Protein AF-A0A849GJZ0-F1 (afdb_monomer)

pLDDT: me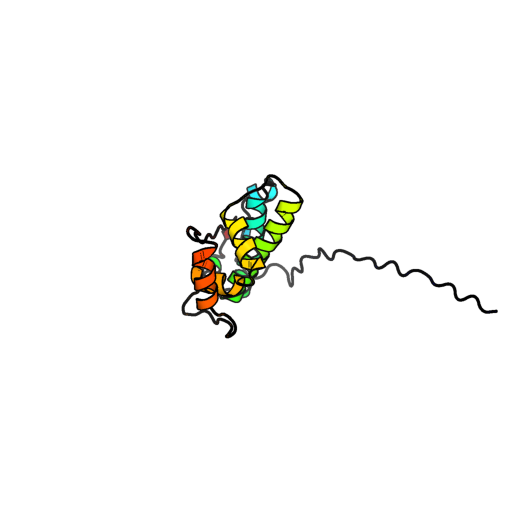an 85.62, std 19.52, range [37.06, 98.81]

Structure (mmCIF, N/CA/C/O backbone):
data_AF-A0A849GJZ0-F1
#
_entry.id   AF-A0A849GJZ0-F1
#
loop_
_atom_site.group_PDB
_atom_site.id
_atom_site.type_symbol
_atom_site.label_atom_id
_atom_site.label_alt_id
_atom_site.label_comp_id
_atom_site.label_asym_id
_atom_site.label_entity_id
_atom_site.label_seq_id
_atom_site.pdbx_PDB_ins_code
_atom_site.Cartn_x
_atom_site.Cartn_y
_atom_site.Cartn_z
_atom_site.occupancy
_atom_site.B_iso_or_equiv
_atom_site.auth_seq_id
_atom_site.auth_comp_id
_atom_site.auth_asym_id
_atom_site.auth_atom_id
_atom_site.pdbx_PDB_model_num
ATOM 1 N N . MET A 1 1 ? 37.640 25.688 42.330 1.00 39.28 1 MET A N 1
ATOM 2 C CA . MET A 1 1 ? 36.260 25.170 42.197 1.00 39.28 1 MET A CA 1
ATOM 3 C C . MET A 1 1 ? 35.775 25.501 40.792 1.00 39.28 1 MET A C 1
ATOM 5 O O . MET A 1 1 ? 35.278 26.595 40.566 1.00 39.28 1 MET A O 1
ATOM 9 N N . HIS A 1 2 ? 36.034 24.614 39.829 1.00 39.72 2 HIS A N 1
ATOM 10 C CA . HIS A 1 2 ? 35.657 24.819 38.428 1.00 39.72 2 HIS A CA 1
ATOM 11 C C . HIS A 1 2 ? 34.194 24.401 38.245 1.00 39.72 2 HIS A C 1
ATOM 13 O O . HIS A 1 2 ? 33.869 23.224 38.380 1.00 39.72 2 HIS A O 1
ATOM 19 N N . LYS A 1 3 ? 33.308 25.371 38.001 1.00 41.69 3 LYS A N 1
ATOM 20 C CA . LYS A 1 3 ? 31.906 25.115 37.656 1.00 41.69 3 LYS A CA 1
ATOM 21 C C . LYS A 1 3 ? 31.839 24.749 36.172 1.00 41.69 3 LYS A C 1
ATOM 23 O O . LYS A 1 3 ? 31.979 25.624 35.324 1.00 41.69 3 LYS A O 1
ATOM 28 N N . LEU A 1 4 ? 31.658 23.463 35.877 1.00 44.12 4 LEU A N 1
ATOM 29 C CA . LEU A 1 4 ? 31.297 22.987 34.544 1.00 44.12 4 LEU A CA 1
ATOM 30 C C . LEU A 1 4 ? 29.814 23.320 34.321 1.00 44.12 4 LEU A C 1
ATOM 32 O O . LEU A 1 4 ? 28.943 22.766 34.988 1.00 44.12 4 LEU A O 1
ATOM 36 N N . VAL A 1 5 ? 29.536 24.272 33.436 1.00 48.78 5 VAL A N 1
ATOM 37 C CA . VAL A 1 5 ? 28.179 24.597 32.986 1.00 48.78 5 VAL A CA 1
ATOM 38 C C . VAL A 1 5 ? 27.836 23.618 31.864 1.00 48.78 5 VAL A C 1
ATOM 40 O O . VAL A 1 5 ? 28.394 23.714 30.774 1.00 48.78 5 VAL A O 1
ATOM 43 N N . LEU A 1 6 ? 26.959 22.649 32.141 1.00 46.25 6 LEU A N 1
ATOM 44 C CA . LEU A 1 6 ? 26.343 21.812 31.110 1.00 46.25 6 LEU A CA 1
ATOM 45 C C . LEU A 1 6 ? 25.336 22.671 30.330 1.00 46.25 6 LEU A C 1
ATOM 47 O O . LEU A 1 6 ? 24.299 23.054 30.871 1.00 46.25 6 LEU A O 1
ATOM 51 N N . LEU A 1 7 ? 25.641 22.970 29.066 1.00 51.75 7 LEU A N 1
ATOM 52 C CA . LEU A 1 7 ? 24.642 23.420 28.097 1.00 51.75 7 LEU A CA 1
ATOM 53 C C . LEU A 1 7 ? 23.771 22.221 27.678 1.00 51.75 7 LEU A C 1
ATOM 55 O O . LEU A 1 7 ? 24.331 21.172 27.351 1.00 51.75 7 LEU A O 1
ATOM 59 N N . PRO A 1 8 ? 22.434 22.349 27.625 1.00 54.03 8 PRO A N 1
ATOM 60 C CA . PRO A 1 8 ? 21.592 21.325 27.029 1.00 54.03 8 PRO A CA 1
ATOM 61 C C . PRO A 1 8 ? 21.703 21.410 25.499 1.00 54.03 8 PRO A C 1
ATOM 63 O O . PRO A 1 8 ? 21.390 22.438 24.899 1.00 54.03 8 PRO A O 1
ATOM 66 N N . LEU A 1 9 ? 22.162 20.323 24.869 1.00 47.03 9 LEU A N 1
ATOM 67 C CA . LEU A 1 9 ? 22.043 20.111 23.426 1.00 47.03 9 LEU A CA 1
ATOM 68 C C . LEU A 1 9 ? 20.550 19.996 23.080 1.00 47.03 9 LEU A C 1
ATOM 70 O O . LEU A 1 9 ? 19.928 18.958 23.298 1.00 47.03 9 LEU A O 1
ATOM 74 N N . LEU A 1 10 ? 19.978 21.070 22.542 1.00 51.12 10 LEU A N 1
ATOM 75 C CA . LEU A 1 10 ? 18.727 21.024 21.792 1.00 51.12 10 LEU A CA 1
ATOM 76 C C . LEU A 1 10 ? 18.999 20.270 20.486 1.00 51.12 10 LEU A C 1
ATOM 78 O O . LEU A 1 10 ? 19.548 20.825 19.536 1.00 51.12 10 LEU A O 1
ATOM 82 N N . LEU A 1 11 ? 18.648 18.983 20.463 1.00 51.19 11 LEU A N 1
ATOM 83 C CA . LEU A 1 11 ? 18.541 18.200 19.238 1.00 51.19 11 LEU A CA 1
ATOM 84 C C . LEU A 1 11 ? 17.370 18.765 18.430 1.00 51.19 11 LEU A C 1
ATOM 86 O O . LEU A 1 11 ? 16.211 18.434 18.666 1.00 51.19 11 LEU A O 1
ATOM 90 N N . LEU A 1 12 ? 17.693 19.648 17.489 1.00 50.28 12 LEU A N 1
ATOM 91 C CA . LEU A 1 12 ? 16.845 19.933 16.343 1.00 50.28 12 LEU A CA 1
ATOM 92 C C . LEU A 1 12 ? 16.695 18.621 15.564 1.00 50.28 12 LEU A C 1
ATOM 94 O O . LEU A 1 12 ? 17.524 18.293 14.717 1.00 50.28 12 LEU A O 1
ATOM 98 N N . ALA A 1 13 ? 15.646 17.858 15.867 1.00 49.03 13 ALA A N 1
ATOM 99 C CA . ALA A 1 13 ? 15.059 16.938 14.908 1.00 49.03 13 ALA A CA 1
ATOM 100 C C . ALA A 1 13 ? 14.446 17.806 13.801 1.00 49.03 13 ALA A C 1
ATOM 102 O O . ALA A 1 13 ? 13.261 18.124 13.813 1.00 49.03 13 ALA A O 1
ATOM 103 N N . ALA A 1 14 ? 15.295 18.293 12.898 1.00 43.19 14 ALA A N 1
ATOM 104 C CA . ALA A 1 14 ? 14.829 18.826 11.638 1.00 43.19 14 ALA A CA 1
ATOM 105 C C . ALA A 1 14 ? 14.213 17.643 10.887 1.00 43.19 14 ALA A C 1
ATOM 107 O O . ALA A 1 14 ? 14.914 16.702 10.512 1.00 43.19 14 ALA A O 1
ATOM 108 N N . CYS A 1 15 ? 12.891 17.671 10.734 1.00 43.03 15 CYS A N 1
ATOM 109 C CA . CYS A 1 15 ? 12.192 16.904 9.722 1.00 43.03 15 CYS A CA 1
ATOM 110 C C . CYS A 1 15 ? 12.854 17.232 8.381 1.00 43.03 15 CYS A C 1
ATOM 112 O O . CYS A 1 15 ? 12.598 18.284 7.799 1.00 43.03 15 CYS A O 1
ATOM 114 N N . ASN A 1 16 ? 13.745 16.362 7.911 1.00 41.03 16 ASN A N 1
ATOM 115 C CA . ASN A 1 16 ? 14.227 16.412 6.541 1.00 41.03 16 ASN A CA 1
ATOM 116 C C . ASN A 1 16 ? 13.074 15.950 5.643 1.00 41.03 16 ASN A C 1
ATOM 118 O O . ASN A 1 16 ? 13.020 14.796 5.235 1.00 41.03 16 ASN A O 1
ATOM 122 N N . SER A 1 17 ? 12.141 16.854 5.348 1.00 43.31 17 SER A N 1
ATOM 123 C CA . SER A 1 17 ? 11.157 16.702 4.272 1.00 43.31 17 SER A CA 1
ATOM 124 C C . SER A 1 17 ? 11.757 17.085 2.914 1.00 43.31 17 SER A C 1
ATOM 126 O O . SER A 1 17 ? 11.042 17.525 2.014 1.00 43.31 17 SER A O 1
ATOM 128 N N . GLU A 1 18 ? 13.078 16.969 2.761 1.00 37.06 18 GLU A N 1
ATOM 129 C CA . GLU A 1 18 ? 13.693 17.027 1.445 1.00 37.06 18 GLU A CA 1
ATOM 130 C C . GLU A 1 18 ? 13.370 15.712 0.743 1.00 37.06 18 GLU A C 1
ATOM 132 O O . GLU A 1 18 ? 13.990 14.673 0.972 1.00 37.06 18 GLU A O 1
ATOM 137 N N . ILE A 1 19 ? 12.344 15.766 -0.105 1.00 38.62 19 ILE A N 1
ATOM 138 C CA . ILE A 1 19 ? 12.163 14.801 -1.181 1.00 38.62 19 ILE A CA 1
ATOM 139 C C . ILE A 1 19 ? 13.466 14.857 -1.980 1.00 38.62 19 ILE A C 1
ATOM 141 O O . ILE A 1 19 ? 13.705 15.814 -2.717 1.00 38.62 19 ILE A O 1
ATOM 145 N N . TYR A 1 20 ? 14.336 13.866 -1.778 1.0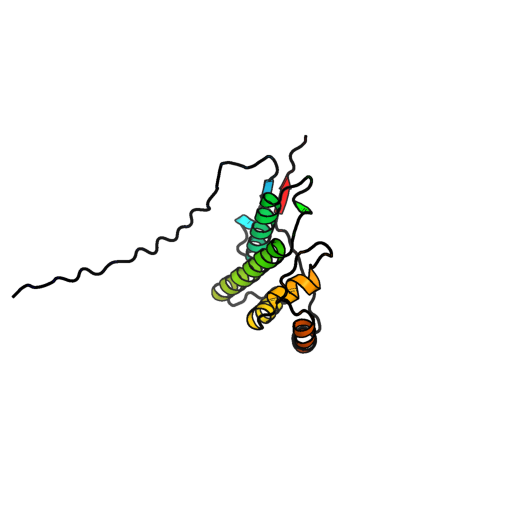0 40.09 20 TYR A N 1
ATOM 146 C CA . TYR A 1 20 ? 15.546 13.669 -2.564 1.00 40.09 20 TYR A CA 1
ATOM 147 C C . TYR A 1 20 ? 15.136 13.413 -4.018 1.00 40.09 20 TYR A C 1
ATOM 149 O O . TYR A 1 20 ? 15.016 12.274 -4.461 1.00 40.09 20 TYR A O 1
ATOM 157 N N . LEU A 1 21 ? 14.930 14.484 -4.781 1.00 41.88 21 LEU A N 1
ATOM 158 C CA . LEU A 1 21 ? 14.967 14.438 -6.234 1.00 41.88 21 LEU A CA 1
ATOM 159 C C . LEU A 1 21 ? 16.443 14.330 -6.613 1.00 41.88 21 LEU A C 1
ATOM 161 O O . LEU A 1 21 ? 17.122 15.322 -6.876 1.00 41.88 21 LEU A O 1
ATOM 165 N N . ARG A 1 22 ? 16.965 13.105 -6.529 1.00 38.88 22 ARG A N 1
ATOM 166 C CA . ARG A 1 22 ? 18.274 12.748 -7.061 1.00 38.88 22 ARG A CA 1
ATOM 167 C C . ARG A 1 22 ? 18.211 12.934 -8.575 1.00 38.88 22 ARG A C 1
ATOM 169 O O . ARG A 1 22 ? 17.592 12.126 -9.251 1.00 38.88 22 ARG A O 1
ATOM 176 N N . ASP A 1 23 ? 18.863 13.998 -9.034 1.00 42.84 23 ASP A N 1
ATOM 177 C CA . ASP A 1 23 ? 19.090 14.380 -10.428 1.00 42.84 23 ASP A CA 1
ATOM 178 C C . ASP A 1 23 ? 17.805 14.681 -11.229 1.00 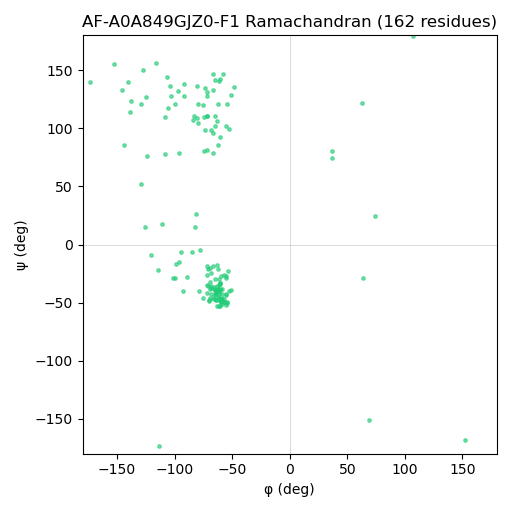42.84 23 ASP A C 1
ATOM 180 O O . ASP A 1 23 ? 16.875 13.889 -11.327 1.00 42.84 23 ASP A O 1
ATOM 184 N N . GLY A 1 24 ? 17.727 15.904 -11.765 1.00 38.47 24 GLY A N 1
ATOM 185 C CA . GLY A 1 24 ? 16.520 16.457 -12.376 1.00 38.47 24 GLY A CA 1
ATOM 186 C C . GLY A 1 24 ? 15.878 15.543 -13.421 1.00 38.47 24 GLY A C 1
ATOM 187 O O . GLY A 1 24 ? 16.545 15.121 -14.353 1.00 38.47 24 GLY A O 1
ATOM 188 N N . VAL A 1 25 ? 14.571 15.307 -13.248 1.00 40.53 25 VAL A N 1
ATOM 189 C CA . VAL A 1 25 ? 13.616 14.753 -14.225 1.00 40.53 25 VAL A CA 1
ATOM 190 C C . VAL A 1 25 ? 14.235 13.676 -15.121 1.00 40.53 25 VAL A C 1
ATOM 192 O O . VAL A 1 25 ? 14.618 13.925 -16.263 1.00 40.53 25 VAL A O 1
ATOM 195 N N . THR A 1 26 ? 14.328 12.467 -14.582 1.00 42.31 26 THR A N 1
ATOM 196 C CA . THR A 1 26 ? 14.727 11.273 -15.320 1.00 42.31 26 THR A CA 1
ATOM 197 C C . THR A 1 26 ? 13.730 10.966 -16.448 1.00 42.31 26 THR A C 1
ATOM 199 O O . THR A 1 26 ? 12.537 10.799 -16.224 1.00 42.31 26 THR A O 1
ATOM 202 N N . ASP A 1 27 ? 14.246 10.946 -17.679 1.00 54.03 27 ASP A N 1
ATOM 203 C CA . ASP A 1 27 ? 13.766 10.230 -18.869 1.00 54.03 27 ASP A CA 1
ATOM 204 C C . ASP A 1 27 ? 12.245 10.105 -19.104 1.00 54.03 27 ASP A C 1
ATOM 206 O O . ASP A 1 27 ? 11.702 9.013 -19.017 1.00 54.03 27 ASP A O 1
ATOM 210 N N . GLY A 1 28 ? 11.587 11.195 -19.530 1.00 59.16 28 GLY A N 1
ATOM 211 C CA . GLY A 1 28 ? 10.408 11.232 -20.429 1.00 59.16 28 GLY A CA 1
ATOM 212 C C . GLY A 1 28 ? 9.073 10.594 -19.995 1.00 59.16 28 GLY A C 1
ATOM 213 O O . GLY A 1 28 ? 8.019 11.062 -20.432 1.00 59.16 28 GLY A O 1
ATOM 214 N N . ASP A 1 29 ? 9.093 9.567 -19.157 1.00 74.81 29 ASP A N 1
ATOM 215 C CA . ASP A 1 29 ? 7.935 8.908 -18.576 1.00 74.81 29 ASP A CA 1
ATOM 216 C C . ASP A 1 29 ? 7.618 9.566 -17.231 1.00 74.81 29 ASP A C 1
ATOM 218 O O . ASP A 1 29 ? 8.495 9.920 -16.445 1.00 74.81 29 ASP A O 1
ATOM 222 N N . SER A 1 30 ? 6.338 9.793 -16.963 1.00 87.00 30 SER A N 1
ATOM 223 C CA . SER A 1 30 ? 5.897 10.516 -15.771 1.00 87.00 30 SER A CA 1
ATOM 224 C C . SER A 1 30 ? 4.656 9.873 -15.181 1.00 87.00 30 SER A C 1
ATOM 226 O O . SER A 1 30 ? 3.740 9.478 -15.906 1.00 87.00 30 SER A O 1
ATOM 228 N N . PHE A 1 31 ? 4.608 9.799 -13.853 1.00 89.25 31 PHE A N 1
ATOM 229 C CA . PHE A 1 31 ? 3.397 9.441 -13.129 1.00 89.25 31 PHE A CA 1
ATOM 230 C C . PHE A 1 31 ? 2.719 10.709 -12.611 1.00 89.25 31 PHE A C 1
ATOM 232 O O . PHE A 1 31 ? 3.303 11.478 -11.851 1.00 89.25 31 PHE A O 1
ATOM 239 N N . TYR A 1 32 ? 1.477 10.925 -13.032 1.00 90.94 32 TYR A N 1
ATOM 240 C CA . TYR A 1 32 ? 0.656 12.055 -12.618 1.00 90.94 32 TYR A CA 1
ATOM 241 C C . TYR A 1 32 ? -0.365 11.587 -11.594 1.00 90.94 32 TYR A C 1
ATOM 243 O O . TYR A 1 32 ? -1.129 10.660 -11.868 1.00 90.94 32 TYR A O 1
ATOM 251 N N . LEU A 1 33 ? -0.427 12.258 -10.446 1.00 92.19 33 LEU A N 1
ATOM 252 C CA . LEU A 1 33 ? -1.526 12.080 -9.504 1.00 92.19 33 LEU A CA 1
ATOM 253 C C . LEU A 1 33 ? -2.837 12.602 -10.101 1.00 92.19 33 LEU A C 1
ATOM 255 O O . LEU A 1 33 ? -2.857 13.574 -10.860 1.00 92.19 33 LEU A O 1
ATOM 259 N N . ALA A 1 34 ? -3.947 11.952 -9.749 1.00 90.50 34 ALA A N 1
ATOM 260 C CA . ALA A 1 34 ? -5.271 12.474 -10.073 1.00 90.50 34 ALA A CA 1
ATOM 261 C C . ALA A 1 34 ? -5.503 13.802 -9.320 1.00 90.50 34 ALA A C 1
ATOM 263 O O . ALA A 1 34 ? -5.127 13.869 -8.153 1.00 90.50 34 ALA A O 1
ATOM 264 N N . PRO A 1 35 ? -6.153 14.827 -9.911 1.00 90.44 35 PRO A N 1
ATOM 265 C CA . PRO A 1 35 ? -6.349 16.127 -9.253 1.00 90.44 35 PRO A CA 1
ATOM 266 C C . PRO A 1 35 ? -6.977 16.038 -7.857 1.00 90.44 35 PRO A C 1
ATOM 268 O O . PRO A 1 35 ? -6.512 16.690 -6.931 1.00 90.44 35 PRO A O 1
ATOM 271 N N . GLN A 1 36 ? -7.956 15.145 -7.686 1.00 91.00 36 GLN A N 1
ATOM 272 C CA . GLN A 1 36 ? -8.609 14.890 -6.398 1.00 91.00 36 GLN A CA 1
ATOM 273 C C . GLN A 1 36 ? -7.630 14.482 -5.283 1.00 91.00 36 GLN A C 1
ATOM 275 O O . GLN A 1 36 ? -7.898 14.757 -4.126 1.00 91.00 36 GLN A O 1
ATOM 280 N N . ALA A 1 37 ? -6.474 13.889 -5.604 1.00 91.56 37 ALA A N 1
ATOM 281 C CA . ALA A 1 37 ? -5.470 13.519 -4.604 1.00 91.56 37 ALA A CA 1
ATOM 282 C C . ALA A 1 37 ? -4.890 14.728 -3.847 1.00 91.56 37 ALA A C 1
ATOM 284 O O . ALA A 1 37 ? -4.338 14.546 -2.768 1.00 91.56 37 ALA A O 1
ATOM 285 N N . PHE A 1 38 ? -4.990 15.936 -4.417 1.00 89.25 38 PHE 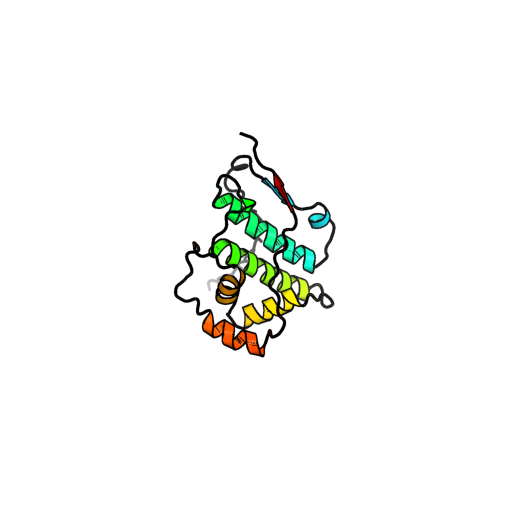A N 1
ATOM 286 C CA . PHE A 1 38 ? -4.494 17.176 -3.813 1.00 89.25 38 PHE A CA 1
ATOM 287 C C . PHE A 1 38 ? -5.568 17.972 -3.063 1.00 89.25 38 PHE A C 1
ATOM 289 O O . PHE A 1 38 ? -5.225 18.906 -2.344 1.00 89.25 38 PHE A O 1
ATOM 296 N N . GLU A 1 39 ? -6.845 17.664 -3.285 1.00 92.44 39 GLU A N 1
ATOM 297 C CA . GLU A 1 39 ? -7.978 18.451 -2.777 1.00 92.44 39 GLU A CA 1
ATOM 298 C C . GLU A 1 39 ? -8.828 17.681 -1.761 1.00 92.44 39 GLU A C 1
ATOM 300 O O . GLU A 1 39 ? -9.569 18.294 -0.996 1.00 92.44 39 GLU A O 1
ATOM 305 N N . ASP A 1 40 ? -8.760 16.351 -1.788 1.00 93.12 40 ASP A N 1
ATOM 306 C CA . ASP A 1 40 ? -9.591 15.464 -0.986 1.00 93.12 40 ASP A CA 1
ATOM 307 C C . ASP A 1 40 ? -8.757 14.814 0.124 1.00 93.12 40 ASP A C 1
ATOM 309 O O . ASP A 1 40 ? -7.905 13.961 -0.135 1.00 93.12 40 ASP A O 1
ATOM 313 N N . ASP A 1 41 ? -9.024 15.225 1.362 1.00 93.44 41 ASP A N 1
ATOM 314 C CA . ASP A 1 41 ? -8.373 14.721 2.573 1.00 93.44 41 ASP A CA 1
ATOM 315 C C . ASP A 1 41 ? -8.994 13.400 3.075 1.00 93.44 41 ASP A C 1
ATOM 317 O O . ASP A 1 41 ? -8.766 13.008 4.219 1.00 93.44 41 ASP A O 1
ATOM 321 N N . ASP A 1 42 ? -9.795 12.695 2.260 1.00 96.94 42 ASP A N 1
ATOM 322 C CA . ASP A 1 42 ? -10.314 11.375 2.622 1.00 96.94 42 ASP A CA 1
ATOM 323 C C . ASP A 1 42 ? -9.160 10.419 3.003 1.00 96.94 42 ASP A C 1
ATOM 325 O O . ASP A 1 42 ? -8.277 10.126 2.184 1.00 96.94 42 ASP A O 1
ATOM 329 N N . PRO A 1 43 ? -9.156 9.874 4.231 1.00 97.88 43 PRO A N 1
ATOM 330 C CA . PRO A 1 43 ? -8.022 9.116 4.757 1.00 97.88 43 PRO A CA 1
ATOM 331 C C . PRO A 1 43 ? -7.766 7.818 3.976 1.00 97.88 43 PRO A C 1
ATOM 333 O O . PRO A 1 43 ? -6.624 7.361 3.842 1.00 97.88 43 PRO A O 1
ATOM 336 N N . VAL A 1 44 ? -8.820 7.223 3.403 1.00 98.19 44 VAL A N 1
ATOM 337 C CA . VAL A 1 44 ? -8.707 6.027 2.560 1.00 98.19 44 VAL A CA 1
ATOM 338 C C . VAL A 1 44 ? -8.032 6.390 1.240 1.00 98.19 44 VAL A C 1
ATOM 340 O O . VAL A 1 44 ? -7.101 5.697 0.817 1.00 98.19 44 VAL A O 1
ATOM 343 N N . LEU A 1 45 ? -8.466 7.469 0.587 1.00 97.81 45 LEU A N 1
ATOM 344 C CA . LEU A 1 45 ? -7.846 7.998 -0.622 1.00 97.81 45 LEU A CA 1
ATOM 345 C C . LEU A 1 45 ? -6.369 8.317 -0.388 1.00 97.81 45 LEU A C 1
ATOM 347 O O . LEU A 1 45 ? -5.539 7.844 -1.164 1.00 97.81 45 LEU A O 1
ATOM 351 N N . GLN A 1 46 ? -6.031 9.036 0.683 1.00 97.75 46 GLN A N 1
ATOM 352 C CA . GLN A 1 46 ? -4.651 9.428 0.987 1.00 97.75 46 GLN A CA 1
ATOM 353 C C . GLN A 1 46 ? -3.738 8.218 1.243 1.00 97.75 46 GLN A C 1
ATOM 355 O O . GLN A 1 46 ? -2.608 8.163 0.749 1.00 97.75 46 GLN A O 1
ATOM 360 N N . SER A 1 47 ? -4.260 7.164 1.874 1.00 98.44 47 SER A N 1
ATOM 361 C CA . SER A 1 47 ? -3.549 5.882 1.997 1.00 98.44 47 SER A CA 1
ATOM 362 C C . SER A 1 47 ? -3.254 5.260 0.621 1.00 98.44 47 SER A C 1
ATOM 364 O O . SER A 1 47 ? -2.141 4.805 0.340 1.00 98.44 47 SER A O 1
ATOM 366 N N . TRP A 1 48 ? -4.220 5.293 -0.303 1.00 98.56 48 TRP A N 1
ATOM 367 C CA . TRP A 1 48 ? -4.013 4.812 -1.675 1.00 98.56 48 TRP A CA 1
ATOM 368 C C . TRP A 1 48 ? -3.119 5.724 -2.527 1.00 98.56 48 TRP A C 1
ATOM 370 O O . TRP A 1 48 ? -2.465 5.228 -3.452 1.00 98.56 48 TRP A O 1
ATOM 380 N N . VAL A 1 49 ? -3.046 7.023 -2.234 1.00 98.25 49 VAL A N 1
ATOM 381 C CA . VAL A 1 49 ? -2.072 7.945 -2.841 1.00 98.25 49 VAL A CA 1
ATOM 382 C C . VAL A 1 49 ? -0.654 7.541 -2.440 1.00 98.25 49 VAL A C 1
ATOM 384 O O . VAL A 1 49 ? 0.183 7.362 -3.326 1.00 98.25 49 VAL A O 1
ATOM 387 N N . SER A 1 50 ? -0.412 7.284 -1.149 1.00 97.94 50 SER A N 1
ATOM 388 C CA . SER A 1 50 ? 0.873 6.781 -0.629 1.00 97.94 50 SER A CA 1
ATOM 389 C C . SER A 1 50 ? 1.317 5.498 -1.349 1.00 97.94 50 SER A C 1
ATOM 391 O O . SER A 1 50 ? 2.406 5.442 -1.933 1.00 97.94 50 SER A O 1
ATOM 393 N N . TYR A 1 51 ? 0.417 4.510 -1.449 1.00 98.50 51 TYR A N 1
ATOM 394 C CA . TYR A 1 51 ? 0.644 3.294 -2.241 1.00 98.50 51 TYR A CA 1
ATOM 395 C C . TYR A 1 51 ? 1.020 3.599 -3.698 1.00 98.50 51 TYR A C 1
ATOM 397 O O . TYR A 1 51 ? 1.982 3.042 -4.228 1.00 98.50 51 TYR A O 1
ATOM 405 N N . SER A 1 52 ? 0.252 4.469 -4.360 1.00 97.69 52 SER A N 1
ATOM 406 C CA . SER A 1 52 ? 0.406 4.766 -5.789 1.00 97.69 52 SER A CA 1
ATOM 407 C C . SER A 1 52 ? 1.744 5.431 -6.088 1.00 97.69 52 SER A C 1
ATOM 409 O O . SER A 1 52 ? 2.418 5.043 -7.042 1.00 97.69 52 SER A O 1
ATOM 411 N N . LEU A 1 53 ? 2.149 6.387 -5.249 1.00 96.31 53 LEU A N 1
ATOM 412 C CA . LEU A 1 53 ? 3.431 7.073 -5.363 1.00 96.31 53 LEU A CA 1
ATOM 413 C C . LEU A 1 53 ? 4.587 6.100 -5.170 1.00 96.31 53 LEU A C 1
ATOM 415 O O . LEU A 1 53 ? 5.421 5.978 -6.065 1.00 96.31 53 LEU A O 1
ATOM 419 N N . MET A 1 54 ? 4.590 5.344 -4.070 1.00 97.06 54 MET A N 1
ATOM 420 C CA . MET A 1 54 ? 5.652 4.377 -3.791 1.00 97.06 54 MET A CA 1
ATOM 421 C C . MET A 1 54 ? 5.765 3.328 -4.901 1.00 97.06 54 MET A C 1
ATOM 423 O O . MET A 1 54 ? 6.861 3.009 -5.369 1.00 97.06 54 MET A O 1
ATOM 427 N N . LYS A 1 55 ? 4.620 2.837 -5.389 1.00 96.19 55 LYS A N 1
ATOM 428 C CA . LYS A 1 55 ? 4.586 1.902 -6.508 1.00 96.19 55 LYS A CA 1
ATOM 429 C C . LYS A 1 55 ? 5.192 2.520 -7.763 1.00 96.19 55 LYS A C 1
ATOM 431 O O . LYS A 1 55 ? 6.093 1.925 -8.346 1.00 96.19 55 LYS A O 1
ATOM 436 N N . SER A 1 56 ? 4.719 3.698 -8.163 1.00 94.38 56 SER A N 1
ATOM 437 C CA . SER A 1 56 ? 5.165 4.372 -9.385 1.00 94.38 56 SER A CA 1
ATOM 438 C C . SER A 1 56 ? 6.650 4.739 -9.362 1.00 94.38 56 SER A C 1
ATOM 440 O O . SER A 1 56 ? 7.327 4.558 -10.370 1.00 94.38 56 SER A O 1
ATOM 442 N N . ALA A 1 57 ? 7.180 5.161 -8.211 1.00 93.19 57 ALA A N 1
ATOM 443 C CA . ALA A 1 57 ? 8.594 5.475 -8.044 1.00 93.19 57 ALA A CA 1
ATOM 444 C C . ALA A 1 57 ? 9.467 4.239 -8.292 1.00 93.19 57 ALA A C 1
ATOM 446 O O . ALA A 1 57 ? 10.414 4.296 -9.070 1.00 93.19 57 ALA A O 1
ATOM 447 N N . CYS A 1 58 ? 9.090 3.093 -7.719 1.00 93.12 58 CYS A N 1
ATOM 448 C CA . CYS A 1 58 ? 9.785 1.830 -7.968 1.00 93.12 58 CYS A CA 1
ATOM 449 C C . CYS A 1 58 ? 9.691 1.399 -9.444 1.00 93.12 58 CYS A C 1
ATOM 451 O O . CYS A 1 58 ? 10.653 0.918 -10.032 1.00 93.12 58 CYS A O 1
ATOM 453 N N . GLN A 1 59 ? 8.533 1.606 -10.077 1.00 91.62 59 GLN A N 1
ATOM 454 C CA . GLN A 1 59 ? 8.332 1.298 -11.496 1.00 91.62 59 GLN A CA 1
ATOM 455 C C . GLN A 1 59 ? 9.185 2.168 -12.427 1.00 91.62 59 GLN A C 1
ATOM 457 O O . GLN A 1 59 ? 9.687 1.661 -13.429 1.00 91.62 59 GLN A O 1
ATOM 462 N N . LEU A 1 60 ? 9.357 3.451 -12.093 1.00 90.19 60 LEU A N 1
ATOM 463 C CA . LEU A 1 60 ? 10.269 4.360 -12.789 1.00 90.19 60 LEU A CA 1
ATOM 464 C C . LEU A 1 60 ? 11.728 3.928 -12.621 1.00 90.19 60 LEU A C 1
ATOM 466 O O . LEU A 1 60 ? 12.457 3.910 -13.606 1.00 90.19 60 LEU A O 1
ATOM 470 N N . ASP A 1 61 ? 12.129 3.540 -11.407 1.00 89.19 61 ASP A N 1
ATOM 471 C CA . ASP A 1 61 ? 13.504 3.118 -11.106 1.00 89.19 61 ASP A CA 1
ATOM 472 C C . ASP A 1 61 ? 13.904 1.842 -11.864 1.00 89.19 61 ASP A C 1
ATOM 474 O O . ASP A 1 61 ? 14.994 1.764 -12.429 1.00 89.19 61 ASP A O 1
ATOM 478 N N . ILE A 1 62 ? 12.998 0.861 -11.969 1.00 87.56 62 ILE A N 1
ATOM 479 C CA . ILE A 1 62 ? 13.244 -0.320 -12.815 1.00 87.56 62 ILE A CA 1
ATOM 480 C C . ILE A 1 62 ? 13.241 0.062 -14.307 1.00 87.56 62 ILE A C 1
ATOM 482 O O . ILE A 1 62 ? 14.006 -0.493 -15.103 1.00 87.56 62 ILE A O 1
ATOM 486 N N . GLY A 1 63 ? 12.361 0.984 -14.704 1.00 83.88 63 GLY A N 1
ATOM 487 C CA . GLY A 1 63 ? 12.212 1.446 -16.079 1.00 83.88 63 GLY A CA 1
ATOM 488 C C . GLY A 1 63 ? 11.633 0.386 -17.022 1.00 83.88 63 GLY A C 1
ATOM 489 O O . GLY A 1 63 ? 10.854 -0.487 -16.638 1.00 83.88 63 GLY A O 1
ATOM 490 N N . GLY A 1 64 ? 12.001 0.471 -18.301 1.00 82.44 64 GLY A N 1
ATOM 491 C CA . GLY A 1 64 ? 11.527 -0.425 -19.358 1.00 82.44 64 GLY A CA 1
ATOM 492 C C . GLY A 1 64 ? 10.524 0.234 -20.312 1.00 82.44 64 GLY A C 1
ATOM 493 O O . GLY A 1 64 ? 10.193 1.403 -20.170 1.00 82.44 64 GLY A O 1
ATOM 494 N N . PRO A 1 65 ? 10.039 -0.495 -21.334 1.00 79.62 65 PRO A N 1
ATOM 495 C CA . PRO A 1 65 ? 9.233 0.099 -22.404 1.00 79.62 65 PRO A CA 1
ATOM 496 C C . PRO A 1 65 ? 7.825 0.522 -21.961 1.00 79.62 65 PRO A C 1
ATOM 498 O O . PRO A 1 65 ? 7.185 1.300 -22.660 1.00 79.62 65 PRO A O 1
ATOM 501 N N . VAL A 1 66 ? 7.316 -0.036 -20.855 1.00 84.50 66 VAL A N 1
ATOM 502 C CA . VAL A 1 66 ? 6.019 0.322 -20.263 1.00 84.50 66 VAL A CA 1
ATOM 503 C C . VAL A 1 66 ? 6.143 0.242 -18.733 1.00 84.50 66 VAL A C 1
ATOM 505 O O . VAL A 1 66 ? 5.804 -0.806 -18.166 1.00 84.50 66 VAL A O 1
ATOM 508 N N . PRO A 1 67 ? 6.609 1.310 -18.054 1.00 85.56 67 PRO A N 1
ATOM 509 C CA . PRO A 1 67 ? 6.854 1.301 -16.605 1.00 85.56 67 PRO A CA 1
ATOM 510 C C . PRO A 1 67 ? 5.667 0.793 -15.777 1.00 85.56 67 PRO A C 1
ATOM 512 O O . PRO A 1 67 ? 5.830 -0.041 -14.890 1.00 85.56 67 PRO A O 1
ATOM 515 N N . ALA A 1 68 ? 4.438 1.158 -16.162 1.00 85.81 68 ALA A N 1
ATOM 516 C CA . ALA A 1 68 ? 3.199 0.735 -15.501 1.00 85.81 68 ALA A CA 1
ATOM 517 C C . ALA A 1 68 ? 3.032 -0.790 -15.328 1.00 85.81 68 ALA A C 1
ATOM 519 O O . ALA A 1 68 ? 2.251 -1.240 -14.487 1.00 85.81 68 ALA A O 1
ATOM 520 N N . ARG A 1 69 ? 3.710 -1.602 -16.151 1.00 85.31 69 ARG A N 1
ATOM 521 C CA . ARG A 1 69 ? 3.610 -3.073 -16.130 1.00 85.31 69 ARG A CA 1
ATOM 522 C C . ARG A 1 69 ? 4.742 -3.750 -15.375 1.00 85.31 69 ARG A C 1
ATOM 524 O O . ARG A 1 69 ? 4.620 -4.936 -15.037 1.00 85.31 69 ARG A O 1
ATOM 531 N N . VAL A 1 70 ? 5.818 -3.016 -15.139 1.00 86.06 70 VAL A N 1
ATOM 532 C CA . VAL A 1 70 ? 7.010 -3.513 -14.474 1.00 86.06 70 VAL A CA 1
ATOM 533 C C . VAL A 1 70 ? 6.759 -3.504 -12.975 1.00 86.06 70 VAL A C 1
ATOM 535 O O . VAL A 1 70 ? 6.093 -2.620 -12.453 1.00 86.06 70 VAL A O 1
ATOM 538 N N . SER A 1 71 ? 7.152 -4.569 -12.291 1.00 88.69 71 SER A N 1
ATOM 539 C CA . SER A 1 71 ? 7.073 -4.687 -10.838 1.00 88.69 71 SER A CA 1
ATOM 540 C C . SER A 1 71 ? 7.758 -5.971 -10.426 1.00 88.69 71 SER A C 1
ATOM 542 O O . SER A 1 71 ? 7.507 -7.016 -11.032 1.00 88.69 71 SER A O 1
ATOM 544 N N . ASP A 1 72 ? 8.493 -5.913 -9.328 1.00 94.50 72 ASP A N 1
ATOM 545 C CA . ASP A 1 72 ? 8.990 -7.079 -8.615 1.00 94.50 72 ASP A CA 1
ATOM 546 C C . ASP A 1 72 ? 8.337 -7.203 -7.227 1.00 94.50 72 ASP A C 1
ATOM 548 O O . ASP A 1 72 ? 7.402 -6.464 -6.888 1.00 94.50 72 ASP A O 1
ATOM 552 N N . TYR A 1 73 ? 8.835 -8.171 -6.457 1.00 96.88 73 TYR A N 1
ATOM 553 C CA . TYR A 1 73 ? 8.461 -8.395 -5.068 1.00 96.88 73 TYR A CA 1
ATOM 554 C C . TYR A 1 73 ? 8.664 -7.146 -4.201 1.00 96.88 73 TYR A C 1
ATOM 556 O O . TYR A 1 73 ? 7.735 -6.721 -3.514 1.00 96.88 73 TYR A O 1
ATOM 564 N N . SER A 1 74 ? 9.861 -6.552 -4.249 1.00 95.56 74 SER A N 1
ATOM 565 C CA . SER A 1 74 ? 10.244 -5.442 -3.376 1.00 95.56 74 SER A CA 1
ATOM 566 C C . SER A 1 74 ? 9.376 -4.211 -3.628 1.00 95.56 74 SER A C 1
ATOM 568 O O . SER A 1 74 ? 8.915 -3.589 -2.669 1.00 95.56 74 SER A O 1
ATOM 570 N N . CYS A 1 75 ? 9.056 -3.917 -4.893 1.00 95.94 75 CYS A N 1
ATOM 571 C CA . CYS A 1 75 ? 8.157 -2.828 -5.257 1.00 95.94 75 CYS A CA 1
ATOM 572 C C . CYS A 1 75 ? 6.756 -3.007 -4.666 1.00 95.94 75 CYS A C 1
ATOM 574 O O . CYS A 1 75 ? 6.175 -2.053 -4.157 1.00 95.94 75 CYS A O 1
ATOM 576 N N . GLU A 1 76 ? 6.155 -4.196 -4.800 1.00 97.88 76 GLU A N 1
ATOM 577 C CA . GLU A 1 76 ? 4.804 -4.430 -4.272 1.00 97.88 76 GLU A CA 1
ATOM 578 C C . GLU A 1 76 ? 4.794 -4.445 -2.744 1.00 97.88 76 GLU A C 1
ATOM 580 O O . GLU A 1 76 ? 3.946 -3.784 -2.149 1.00 97.88 76 GLU A O 1
ATOM 585 N N . TYR A 1 77 ? 5.742 -5.145 -2.117 1.00 98.19 77 TYR A N 1
ATOM 586 C CA . TYR A 1 77 ? 5.853 -5.211 -0.661 1.00 98.19 77 TYR A CA 1
ATOM 587 C C . TYR A 1 77 ? 6.028 -3.816 -0.057 1.00 98.19 77 TYR A C 1
ATOM 589 O O . TYR A 1 77 ? 5.257 -3.417 0.812 1.00 98.19 77 TYR A O 1
ATOM 597 N N . THR A 1 78 ? 6.982 -3.037 -0.571 1.00 97.62 78 THR A N 1
ATOM 598 C CA . THR A 1 78 ? 7.262 -1.690 -0.060 1.00 97.62 78 THR A CA 1
ATOM 599 C C . THR A 1 78 ? 6.053 -0.774 -0.243 1.00 97.62 78 THR A C 1
ATOM 601 O O . THR A 1 78 ? 5.648 -0.111 0.708 1.00 97.62 78 THR A O 1
ATOM 604 N N . ALA A 1 79 ? 5.407 -0.782 -1.416 1.00 98.44 79 ALA A N 1
ATOM 605 C CA . ALA A 1 79 ? 4.198 0.013 -1.638 1.00 98.44 79 ALA A CA 1
ATOM 606 C C . ALA A 1 79 ? 3.054 -0.381 -0.690 1.00 98.44 79 ALA A C 1
ATOM 608 O O . ALA A 1 79 ? 2.337 0.486 -0.197 1.00 98.44 79 ALA A O 1
ATOM 609 N N . ARG A 1 80 ? 2.885 -1.678 -0.406 1.00 98.62 80 ARG A N 1
ATOM 610 C CA . ARG A 1 80 ? 1.879 -2.165 0.548 1.00 98.62 80 ARG A CA 1
ATOM 611 C C . ARG A 1 80 ? 2.201 -1.808 1.983 1.00 98.62 80 ARG A C 1
ATOM 613 O O . ARG A 1 80 ? 1.281 -1.458 2.703 1.00 98.62 80 ARG A O 1
ATOM 620 N N . ARG A 1 81 ? 3.467 -1.853 2.385 1.00 98.69 81 ARG A N 1
ATOM 621 C CA . ARG A 1 81 ? 3.870 -1.396 3.714 1.00 98.69 81 ARG A CA 1
ATOM 622 C C . ARG A 1 81 ? 3.513 0.076 3.900 1.00 98.69 81 ARG A C 1
ATOM 624 O O . ARG A 1 81 ? 2.793 0.405 4.826 1.00 98.69 81 ARG A O 1
ATOM 631 N N . HIS A 1 82 ? 3.864 0.926 2.934 1.00 98.56 82 HIS A N 1
ATOM 632 C CA . HIS A 1 82 ? 3.477 2.340 2.964 1.00 98.56 82 HIS A CA 1
ATOM 633 C C . HIS A 1 82 ? 1.956 2.561 2.940 1.00 98.56 82 HIS A C 1
ATOM 635 O O . HIS A 1 82 ? 1.472 3.471 3.600 1.00 98.56 82 HIS A O 1
ATOM 641 N N . LEU A 1 83 ? 1.190 1.721 2.232 1.00 98.81 83 LEU A N 1
ATOM 642 C CA . LEU A 1 83 ? -0.276 1.760 2.282 1.00 98.81 83 LEU A CA 1
ATOM 643 C C . LEU A 1 83 ? -0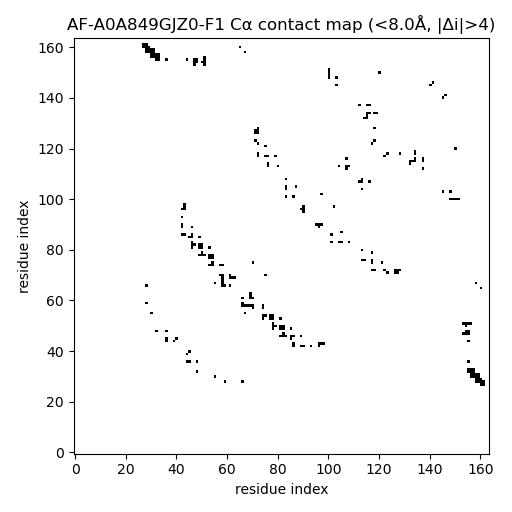.809 1.549 3.704 1.00 98.81 83 LEU A C 1
ATOM 645 O O . LEU A 1 83 ? -1.735 2.243 4.113 1.00 98.81 83 LEU A O 1
ATOM 649 N N . VAL A 1 84 ? -0.267 0.557 4.413 1.00 98.69 84 VAL A N 1
ATOM 650 C CA . VAL A 1 84 ? -0.718 0.195 5.761 1.00 98.69 84 VAL A CA 1
ATOM 651 C C . VAL A 1 84 ? -0.231 1.209 6.783 1.00 98.69 84 VAL A C 1
ATOM 653 O O . VAL A 1 84 ? -1.055 1.693 7.548 1.00 98.69 84 VAL A O 1
ATOM 656 N N . ASP A 1 85 ? 1.043 1.602 6.730 1.00 98.56 85 ASP A N 1
ATOM 657 C CA . ASP A 1 85 ? 1.618 2.609 7.627 1.00 98.56 85 ASP A CA 1
ATOM 658 C C . ASP A 1 85 ? 0.834 3.932 7.531 1.00 98.56 85 ASP A C 1
ATOM 660 O O . ASP A 1 85 ? 0.406 4.485 8.542 1.00 98.56 85 ASP A O 1
ATOM 664 N N . THR A 1 86 ? 0.545 4.405 6.310 1.00 98.56 86 THR A N 1
ATOM 665 C CA . THR A 1 86 ? -0.280 5.607 6.121 1.00 98.56 86 THR A CA 1
ATOM 666 C C . THR A 1 86 ? -1.704 5.400 6.634 1.00 98.56 86 THR A C 1
ATOM 668 O O . THR A 1 86 ? -2.260 6.309 7.238 1.00 98.56 86 THR A O 1
ATOM 671 N N . TRP A 1 87 ? -2.313 4.226 6.442 1.00 98.56 87 TRP A N 1
ATOM 672 C CA . TRP A 1 87 ? -3.653 3.970 6.981 1.00 98.56 87 TRP A CA 1
ATOM 673 C C . TRP A 1 87 ? -3.682 3.973 8.516 1.00 98.56 87 TRP A C 1
ATOM 675 O O . TRP A 1 87 ? -4.619 4.508 9.110 1.00 98.56 87 TRP A O 1
ATOM 685 N N . GLU A 1 88 ? -2.661 3.412 9.165 1.00 98.00 88 GLU A N 1
ATOM 686 C CA . GLU A 1 88 ? -2.513 3.456 10.622 1.00 98.00 88 GLU A CA 1
ATOM 687 C C . GLU A 1 88 ? -2.421 4.900 11.126 1.00 98.00 88 GLU A C 1
ATOM 689 O O . GLU A 1 88 ? -3.158 5.265 12.042 1.00 98.00 88 GLU A O 1
ATOM 694 N N . GLU A 1 89 ? -1.593 5.735 10.492 1.00 97.56 89 GLU A N 1
ATOM 695 C CA . GLU A 1 89 ? -1.472 7.165 10.806 1.00 97.56 89 GLU A CA 1
ATOM 696 C C . GLU A 1 89 ? -2.805 7.901 10.619 1.00 97.56 89 GLU A C 1
ATOM 698 O O . GLU A 1 89 ? -3.289 8.572 11.533 1.00 97.56 89 GLU A O 1
ATOM 703 N N . GLN A 1 90 ? -3.453 7.706 9.470 1.00 97.44 90 GLN A N 1
ATOM 704 C CA . GLN A 1 90 ? -4.728 8.336 9.138 1.00 97.44 90 GLN A CA 1
ATOM 705 C C . GLN A 1 90 ? -5.830 7.983 10.148 1.00 97.44 90 GLN A C 1
ATOM 707 O O . GLN A 1 90 ? -6.612 8.845 10.540 1.00 97.44 90 GLN A O 1
ATOM 712 N N . ARG A 1 91 ? -5.881 6.746 10.655 1.00 96.50 91 ARG A N 1
ATOM 713 C CA . ARG A 1 91 ? -6.863 6.343 11.681 1.00 96.50 91 ARG A CA 1
ATOM 714 C C . ARG A 1 91 ? -6.649 7.003 13.044 1.00 96.50 91 ARG A C 1
ATOM 716 O O . ARG A 1 91 ? -7.602 7.089 13.822 1.00 96.50 91 ARG A O 1
ATOM 723 N N . LEU A 1 92 ? -5.430 7.441 13.359 1.00 95.06 92 LEU A N 1
ATOM 724 C CA . LEU A 1 92 ? -5.156 8.182 14.595 1.00 95.06 92 LEU A CA 1
ATOM 725 C C . LEU A 1 92 ? -5.729 9.602 14.531 1.00 95.06 92 LEU A C 1
ATOM 727 O O . LEU A 1 92 ? -6.202 10.116 15.545 1.00 95.06 92 LEU A O 1
ATOM 731 N N . GLU A 1 93 ? -5.714 10.211 13.347 1.00 94.50 93 GLU A N 1
ATOM 732 C CA . GLU A 1 93 ? -6.212 11.570 13.105 1.00 94.50 93 GLU A CA 1
ATOM 733 C C . GLU A 1 93 ? -7.711 11.588 12.750 1.00 94.50 93 GLU A C 1
ATOM 735 O O . GLU A 1 93 ? -8.426 12.532 13.091 1.00 94.50 93 GLU A O 1
ATOM 740 N N . HIS A 1 94 ? -8.213 10.498 12.163 1.00 95.31 94 HIS A N 1
ATOM 741 C CA . HIS A 1 94 ? -9.586 10.327 11.686 1.00 95.31 94 HIS A CA 1
ATOM 742 C C . HIS A 1 94 ? -10.239 9.095 12.328 1.00 95.31 94 HIS A C 1
ATOM 744 O O . HIS A 1 94 ? -10.375 8.035 11.721 1.00 95.31 94 HIS A O 1
ATOM 750 N N . THR A 1 95 ? -10.647 9.223 13.594 1.00 91.06 95 THR A N 1
ATOM 751 C CA . THR A 1 95 ? -11.116 8.080 14.410 1.00 91.06 95 THR A CA 1
ATOM 752 C C . THR A 1 95 ? -12.389 7.382 13.907 1.00 91.06 95 THR A C 1
ATOM 754 O O . THR A 1 95 ? -12.680 6.264 14.333 1.00 91.06 95 THR A O 1
ATOM 757 N N . ASP A 1 96 ? -13.161 8.027 13.034 1.00 93.94 96 ASP A N 1
ATOM 758 C CA . ASP A 1 96 ? -14.361 7.486 12.389 1.00 93.94 96 ASP A CA 1
ATOM 759 C C . ASP A 1 96 ? -14.085 6.863 11.011 1.00 93.94 96 ASP A C 1
ATOM 761 O O . ASP A 1 96 ? -14.971 6.225 10.436 1.00 93.94 96 ASP A O 1
ATOM 765 N N . ALA A 1 97 ? -12.860 6.998 10.497 1.00 96.38 97 ALA A N 1
ATOM 766 C CA . ALA A 1 97 ? -12.452 6.393 9.244 1.00 96.38 97 ALA A CA 1
ATOM 767 C C . ALA A 1 97 ? -12.417 4.864 9.357 1.00 96.38 97 ALA A C 1
ATOM 769 O O . ALA A 1 97 ? -11.846 4.289 10.287 1.00 96.38 97 ALA A O 1
ATOM 770 N N . ALA A 1 98 ? -13.006 4.197 8.366 1.00 95.75 98 ALA A N 1
ATOM 771 C CA . ALA A 1 98 ? -12.991 2.747 8.252 1.00 95.75 98 ALA A CA 1
ATOM 772 C C . ALA A 1 98 ? -12.938 2.325 6.779 1.00 95.75 98 ALA A C 1
ATOM 774 O O . ALA A 1 98 ? -13.736 2.784 5.960 1.00 95.75 98 ALA A O 1
ATOM 775 N N . ASP A 1 99 ? -12.055 1.384 6.451 1.00 98.12 99 ASP A N 1
ATOM 776 C CA . ASP A 1 99 ? -12.091 0.646 5.189 1.00 98.12 99 ASP A CA 1
ATOM 777 C C . ASP A 1 99 ? -11.776 -0.821 5.498 1.00 98.12 99 ASP A C 1
ATOM 779 O O . ASP A 1 99 ? -10.641 -1.136 5.854 1.00 98.12 99 ASP A O 1
ATOM 783 N N . PRO A 1 100 ? -12.735 -1.749 5.306 1.00 97.50 100 PRO A N 1
ATOM 784 C CA . PRO A 1 100 ? -12.554 -3.145 5.700 1.00 97.50 100 PRO A CA 1
ATOM 785 C C . PRO A 1 100 ? -11.322 -3.824 5.098 1.00 97.50 100 PRO A C 1
ATOM 787 O O . PRO A 1 100 ? -10.793 -4.765 5.673 1.00 97.50 100 PRO A O 1
ATOM 790 N N . TYR A 1 101 ? -10.878 -3.393 3.915 1.00 98.50 101 TYR A N 1
ATOM 791 C CA . TYR A 1 101 ? -9.692 -3.969 3.299 1.00 98.50 101 TYR A CA 1
ATOM 792 C C . TYR A 1 101 ? -8.404 -3.420 3.924 1.00 98.50 101 TYR A C 1
ATOM 794 O O . TYR A 1 101 ? -7.460 -4.185 4.107 1.00 98.50 101 TYR A O 1
ATOM 802 N N . LEU A 1 102 ? -8.352 -2.123 4.232 1.00 98.62 102 LEU A N 1
ATOM 803 C CA . LEU A 1 102 ? -7.191 -1.535 4.898 1.00 98.62 102 LEU A CA 1
ATOM 804 C C . LEU A 1 102 ? -7.096 -1.998 6.361 1.00 98.62 102 LEU A C 1
ATOM 806 O O . LEU A 1 102 ? -6.005 -2.296 6.837 1.00 98.62 102 LEU A O 1
ATOM 810 N N . ASP A 1 103 ? -8.234 -2.181 7.031 1.00 97.88 103 ASP A N 1
ATOM 811 C CA . ASP A 1 103 ? -8.302 -2.763 8.375 1.00 97.88 103 ASP A CA 1
ATOM 812 C C . ASP A 1 103 ? -7.824 -4.225 8.390 1.00 97.88 103 ASP A C 1
ATOM 814 O O . ASP A 1 103 ? -7.052 -4.626 9.262 1.00 97.88 103 ASP A O 1
ATOM 818 N N . ASP A 1 104 ? -8.213 -5.017 7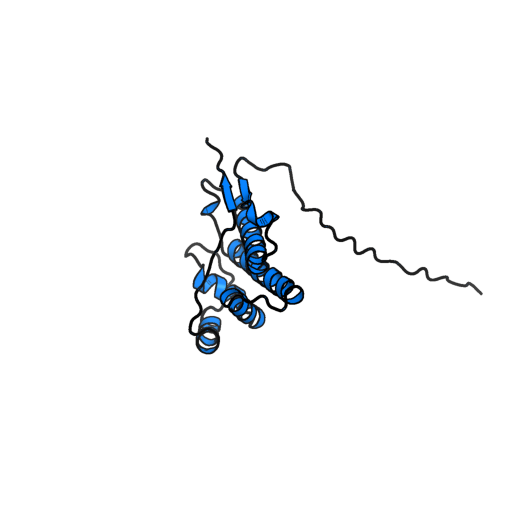.384 1.00 98.56 104 ASP A N 1
ATOM 819 C CA . ASP A 1 104 ? -7.682 -6.371 7.201 1.00 98.56 104 ASP A CA 1
ATOM 820 C C . ASP A 1 104 ? -6.156 -6.360 6.995 1.00 98.56 104 ASP A C 1
ATOM 822 O O . ASP A 1 104 ? -5.465 -7.256 7.481 1.00 98.56 104 ASP A O 1
ATOM 826 N N . LEU A 1 105 ? -5.617 -5.378 6.260 1.00 98.44 105 LEU A N 1
ATOM 827 C CA . LEU A 1 105 ? -4.175 -5.273 6.029 1.00 98.44 105 LEU A CA 1
ATOM 828 C C . LEU A 1 105 ? -3.392 -4.910 7.294 1.00 98.44 105 LEU A C 1
ATOM 830 O O . LEU A 1 105 ? -2.301 -5.449 7.473 1.00 98.44 105 LEU A O 1
ATOM 834 N N . ILE A 1 106 ? -3.944 -4.074 8.177 1.00 98.31 106 ILE A N 1
ATOM 835 C CA . ILE A 1 106 ? -3.360 -3.845 9.507 1.00 98.31 106 ILE A CA 1
ATOM 836 C C . ILE A 1 106 ? -3.239 -5.180 10.241 1.00 98.31 106 ILE A C 1
ATOM 838 O O . ILE A 1 106 ? -2.152 -5.541 10.680 1.00 98.31 106 ILE A O 1
ATOM 842 N N . ALA A 1 107 ? -4.306 -5.986 10.280 1.00 98.31 107 ALA A N 1
ATOM 843 C CA . ALA A 1 107 ? -4.259 -7.286 10.953 1.00 98.31 107 ALA A CA 1
ATOM 844 C C . ALA A 1 107 ? -3.203 -8.236 10.350 1.00 98.31 107 ALA A C 1
ATOM 846 O O . ALA A 1 107 ? -2.601 -9.037 11.065 1.00 98.31 107 ALA A O 1
ATOM 847 N N . VAL A 1 108 ? -2.966 -8.163 9.034 1.00 98.56 108 VAL A N 1
ATOM 848 C CA . VAL A 1 108 ? -1.886 -8.905 8.359 1.00 98.56 108 VAL A CA 1
ATOM 849 C C . VAL A 1 108 ? -0.508 -8.407 8.802 1.00 98.56 108 VAL A C 1
ATOM 851 O O . VAL A 1 108 ? 0.362 -9.232 9.089 1.00 98.56 108 VAL A O 1
ATOM 854 N N . GLN A 1 109 ? -0.305 -7.088 8.848 1.00 98.44 109 GLN A N 1
ATOM 855 C CA . GLN A 1 109 ? 0.948 -6.453 9.263 1.00 98.44 109 GLN A CA 1
ATOM 856 C C . GLN A 1 109 ? 1.263 -6.744 10.734 1.00 98.44 109 GLN A C 1
ATOM 858 O O . GLN A 1 109 ? 2.354 -7.224 11.036 1.00 98.44 109 GLN A O 1
ATOM 863 N N . GLU A 1 110 ? 0.294 -6.570 11.632 1.00 98.19 110 GLU A N 1
ATOM 864 C CA . GLU A 1 110 ? 0.420 -6.881 13.061 1.00 98.19 110 GLU A CA 1
ATOM 865 C C . GLU A 1 110 ? 0.725 -8.365 13.316 1.00 98.19 110 GLU A C 1
ATOM 867 O O . GLU A 1 110 ? 1.451 -8.710 14.249 1.00 98.19 110 GLU A O 1
ATOM 872 N N . ALA A 1 111 ? 0.201 -9.260 12.473 1.00 98.19 111 ALA A N 1
ATOM 873 C CA . ALA A 1 111 ? 0.502 -10.688 12.533 1.00 98.19 111 ALA A CA 1
ATOM 874 C C . ALA A 1 111 ? 1.867 -11.061 11.924 1.00 98.19 111 ALA A C 1
ATOM 876 O O . ALA A 1 111 ? 2.258 -12.227 12.003 1.00 98.19 111 ALA A O 1
ATOM 877 N N . GLY A 1 112 ? 2.582 -10.104 11.323 1.00 98.06 112 GLY A N 1
ATOM 878 C CA . GLY A 1 112 ? 3.882 -10.318 10.690 1.00 98.06 112 GLY A CA 1
ATOM 879 C C . GLY A 1 112 ? 3.815 -11.061 9.354 1.00 98.06 112 GLY A C 1
ATOM 880 O O . GLY A 1 112 ? 4.790 -11.704 8.990 1.00 98.06 112 GLY A O 1
ATOM 881 N N . TYR A 1 113 ? 2.681 -11.004 8.643 1.00 98.56 113 TYR A N 1
ATOM 882 C CA . TYR A 1 113 ? 2.449 -11.760 7.402 1.00 98.56 113 TYR A CA 1
ATOM 883 C C . TYR A 1 113 ? 2.386 -10.896 6.134 1.00 98.56 113 TYR A C 1
ATOM 885 O O . TYR A 1 113 ? 1.835 -11.328 5.117 1.00 98.56 113 TYR A O 1
ATOM 893 N N . LEU A 1 114 ? 2.884 -9.656 6.164 1.00 98.56 114 LEU A N 1
ATOM 894 C CA . LEU A 1 114 ? 2.767 -8.753 5.013 1.00 98.56 114 LEU A CA 1
ATOM 895 C C . LEU A 1 114 ? 3.572 -9.245 3.795 1.00 98.56 114 LEU A C 1
ATOM 897 O O . LEU A 1 114 ? 3.102 -9.127 2.656 1.00 98.56 114 LEU A O 1
ATOM 901 N N . ASP A 1 115 ? 4.738 -9.847 4.021 1.00 98.31 115 ASP A N 1
ATOM 902 C CA . ASP A 1 115 ? 5.560 -10.479 2.988 1.00 98.31 115 ASP A CA 1
ATOM 903 C C . ASP A 1 115 ? 4.806 -11.645 2.313 1.00 98.31 115 ASP A C 1
ATOM 905 O O . ASP A 1 115 ? 4.606 -11.659 1.090 1.00 98.31 115 ASP A O 1
ATOM 909 N N . GLU A 1 116 ? 4.282 -12.590 3.101 1.00 98.62 116 GLU A N 1
ATOM 910 C CA . GLU A 1 116 ? 3.494 -13.726 2.609 1.00 98.62 116 GLU A CA 1
ATOM 911 C C . GLU A 1 116 ? 2.213 -13.288 1.914 1.00 98.62 116 GLU A C 1
ATOM 913 O O . GLU A 1 116 ? 1.819 -13.874 0.903 1.00 98.62 116 GLU A O 1
ATOM 918 N N . TYR A 1 117 ? 1.547 -12.270 2.453 1.00 98.50 117 TYR A N 1
ATOM 919 C CA . TYR A 1 117 ? 0.360 -11.679 1.860 1.00 98.50 117 TYR A CA 1
ATOM 920 C C . TYR A 1 117 ? 0.666 -11.128 0.467 1.00 98.50 117 TYR A C 1
ATOM 922 O O . TYR A 1 117 ? -0.062 -11.409 -0.492 1.00 98.50 117 TYR A O 1
ATOM 930 N N . THR A 1 118 ? 1.773 -10.393 0.345 1.00 98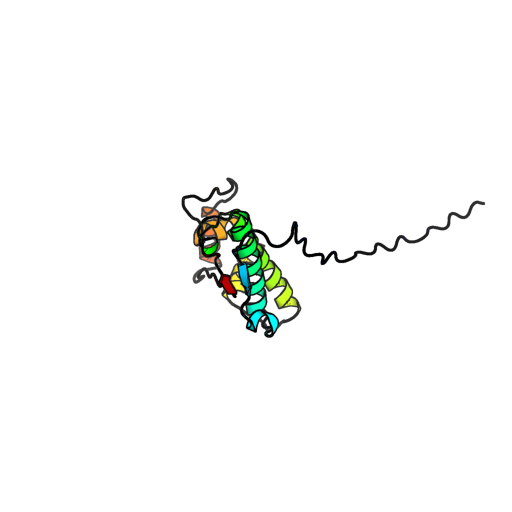.31 118 THR A N 1
ATOM 931 C CA . THR A 1 118 ? 2.229 -9.810 -0.918 1.00 98.31 118 THR A CA 1
ATOM 932 C C . THR A 1 118 ? 2.467 -10.903 -1.954 1.00 98.31 118 THR A C 1
ATOM 934 O O . THR A 1 118 ? 1.939 -10.843 -3.067 1.00 98.31 118 THR A O 1
ATOM 937 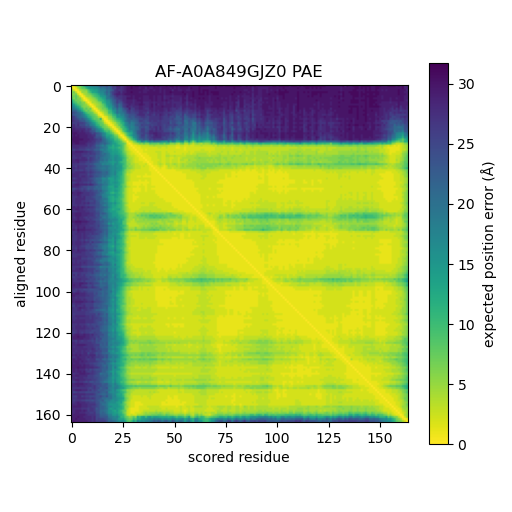N N . VAL A 1 119 ? 3.190 -11.955 -1.576 1.00 97.75 119 VAL A N 1
ATOM 938 C CA . VAL A 1 119 ? 3.513 -13.065 -2.480 1.00 97.75 119 VAL A CA 1
ATOM 939 C C . VAL A 1 119 ? 2.277 -13.880 -2.840 1.00 97.75 119 VAL A C 1
ATOM 941 O O . VAL A 1 119 ? 2.077 -14.201 -4.010 1.00 97.75 119 VAL A O 1
ATOM 944 N N . ARG A 1 120 ? 1.406 -14.180 -1.873 1.00 97.12 120 ARG A N 1
ATOM 945 C CA . ARG A 1 120 ? 0.205 -14.991 -2.106 1.00 97.12 120 ARG A CA 1
ATOM 946 C C . ARG A 1 120 ? -0.750 -14.355 -3.110 1.00 97.12 120 ARG A C 1
ATOM 948 O O . ARG A 1 120 ? -1.346 -15.079 -3.905 1.00 97.12 120 ARG A O 1
ATOM 955 N N . TYR A 1 121 ? -0.944 -13.039 -3.039 1.00 97.56 121 TYR A N 1
ATOM 956 C CA . TYR A 1 121 ? -1.978 -12.357 -3.821 1.00 97.56 121 TYR A CA 1
ATOM 957 C C . TYR A 1 121 ? -1.464 -11.628 -5.058 1.00 97.56 121 TYR A C 1
ATOM 959 O O . TYR A 1 121 ? -2.211 -11.505 -6.028 1.00 97.56 121 TYR A O 1
ATOM 967 N N . PHE A 1 122 ? -0.219 -11.156 -5.040 1.00 97.00 122 PHE A N 1
ATOM 968 C CA . PHE A 1 122 ? 0.340 -10.322 -6.111 1.00 97.00 122 PHE A CA 1
ATOM 969 C C . PHE A 1 122 ? 1.566 -10.947 -6.769 1.00 97.00 122 PHE A C 1
ATOM 971 O O . PHE A 1 122 ? 2.002 -10.462 -7.814 1.00 97.00 122 PHE A O 1
ATOM 978 N N . GLY A 1 123 ? 2.072 -12.041 -6.190 1.00 95.81 123 GLY A N 1
ATOM 979 C CA . GLY A 1 123 ? 3.208 -12.798 -6.685 1.00 95.81 123 GLY A CA 1
ATOM 980 C C . GLY A 1 123 ? 3.111 -13.127 -8.168 1.00 95.8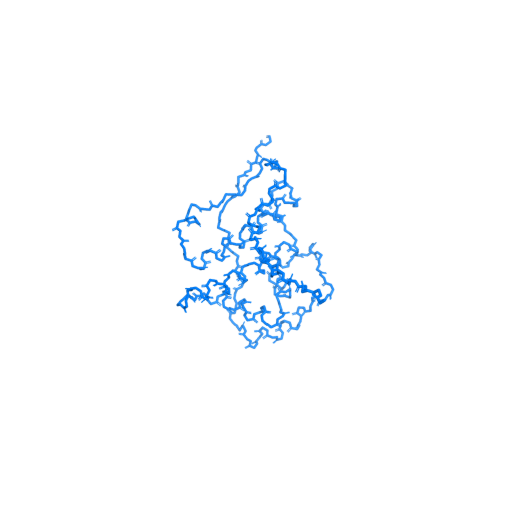1 123 GLY A C 1
ATOM 981 O O . GLY A 1 123 ? 2.075 -13.577 -8.666 1.00 95.81 123 GLY A O 1
ATOM 982 N N . ARG A 1 124 ? 4.228 -12.946 -8.872 1.00 94.44 124 ARG A N 1
ATOM 983 C CA . ARG A 1 124 ? 4.405 -13.401 -10.252 1.00 94.44 124 ARG A CA 1
ATOM 984 C C . ARG A 1 124 ? 5.503 -14.454 -10.314 1.00 94.44 124 ARG A C 1
ATOM 986 O O . ARG A 1 124 ? 6.366 -14.507 -9.444 1.00 94.44 124 ARG A O 1
ATOM 993 N N . LYS A 1 125 ? 5.470 -15.308 -11.340 1.00 92.50 125 LYS A N 1
ATOM 994 C CA . LYS A 1 125 ? 6.401 -16.447 -11.463 1.00 92.50 125 LYS A CA 1
ATOM 995 C C . LYS A 1 125 ? 7.861 -16.003 -11.560 1.00 92.50 125 LYS A C 1
ATOM 997 O O . LYS A 1 125 ? 8.751 -16.743 -11.170 1.00 92.50 125 LYS A O 1
ATOM 1002 N N . GLU A 1 126 ? 8.080 -14.821 -12.113 1.00 92.75 126 GLU A N 1
ATOM 1003 C CA . GLU A 1 126 ? 9.379 -14.196 -12.321 1.00 92.75 126 GLU A CA 1
ATOM 1004 C C . GLU A 1 126 ? 9.901 -13.429 -11.097 1.00 92.75 126 GLU A C 1
ATOM 1006 O O . GLU A 1 126 ? 11.033 -12.950 -11.125 1.00 92.75 126 GLU A O 1
ATOM 1011 N N . TRP A 1 127 ? 9.103 -13.280 -10.034 1.00 95.12 127 TRP A N 1
ATOM 1012 C CA . TRP A 1 127 ? 9.533 -12.549 -8.846 1.00 95.12 127 TRP A CA 1
ATOM 1013 C C . TRP A 1 127 ? 10.568 -13.340 -8.054 1.00 95.12 127 TRP A C 1
ATOM 1015 O O . TRP A 1 127 ? 10.371 -14.507 -7.720 1.00 95.12 127 TRP A O 1
ATOM 1025 N N . GLN A 1 128 ? 11.657 -12.661 -7.704 1.00 95.38 128 GLN A N 1
ATOM 1026 C CA . GLN A 1 128 ? 12.612 -13.151 -6.721 1.00 95.38 128 GLN A CA 1
ATOM 1027 C C . GLN A 1 128 ? 12.047 -12.857 -5.333 1.00 95.38 128 GLN A C 1
ATOM 1029 O O . GLN A 1 128 ? 11.946 -11.700 -4.929 1.00 95.38 128 GLN A O 1
ATOM 1034 N N . VAL A 1 129 ? 11.624 -13.912 -4.644 1.00 95.81 129 VAL A N 1
ATOM 1035 C CA . VAL A 1 129 ? 11.001 -13.842 -3.319 1.00 95.81 129 VAL A CA 1
ATOM 1036 C C . VAL A 1 129 ? 12.025 -14.278 -2.263 1.00 95.81 129 VAL A C 1
ATOM 1038 O O . VAL A 1 129 ? 12.724 -15.268 -2.504 1.00 95.81 129 VAL A O 1
ATOM 1041 N N . PRO A 1 130 ? 12.136 -13.578 -1.116 1.00 94.69 130 PRO A N 1
ATOM 1042 C CA . PRO A 1 130 ? 13.011 -13.990 -0.020 1.00 94.69 130 PRO A CA 1
ATOM 1043 C C . PRO A 1 130 ? 12.676 -15.397 0.494 1.00 94.69 130 PRO A C 1
ATOM 1045 O O . PRO A 1 130 ? 11.516 -15.813 0.494 1.00 94.69 130 PRO A O 1
ATOM 1048 N N . ILE A 1 131 ? 13.689 -16.140 0.945 1.00 92.75 131 ILE A N 1
ATOM 1049 C CA . ILE A 1 131 ? 13.519 -17.531 1.408 1.00 92.75 131 ILE A CA 1
ATOM 1050 C C . ILE A 1 131 ? 12.729 -17.618 2.722 1.00 92.75 131 ILE A C 1
ATOM 1052 O O . ILE A 1 131 ? 12.169 -18.661 3.056 1.00 92.75 131 ILE A O 1
ATOM 1056 N N . GLU A 1 132 ? 12.680 -16.517 3.462 1.00 93.00 132 GLU A N 1
ATOM 1057 C CA . GLU A 1 132 ? 11.977 -16.375 4.728 1.00 93.00 132 GLU A CA 1
ATOM 1058 C C . GLU A 1 132 ? 10.455 -16.344 4.553 1.00 93.00 132 GLU A C 1
ATOM 1060 O O . GLU A 1 132 ? 9.747 -16.614 5.517 1.00 93.00 132 GLU A O 1
ATOM 1065 N N . VAL A 1 133 ? 9.950 -16.065 3.344 1.00 94.94 133 VAL A N 1
ATOM 1066 C CA . VAL A 1 133 ? 8.510 -15.966 3.080 1.00 94.94 133 VAL A CA 1
ATOM 1067 C C . VAL A 1 133 ? 7.857 -17.348 3.123 1.00 94.94 133 VAL A C 1
ATOM 1069 O O . VAL A 1 133 ? 8.016 -18.162 2.210 1.00 94.94 133 VAL A O 1
ATOM 1072 N N . GLN A 1 134 ? 7.040 -17.594 4.149 1.00 93.69 134 GLN A N 1
ATOM 1073 C CA . GLN A 1 134 ? 6.360 -18.873 4.375 1.00 93.69 134 GLN A CA 1
ATOM 1074 C C . GLN A 1 134 ? 4.852 -18.774 4.104 1.00 93.69 134 GLN A C 1
ATOM 1076 O O . GLN A 1 134 ? 4.022 -18.740 5.014 1.00 93.69 134 GLN A O 1
ATOM 1081 N N . VAL A 1 135 ? 4.460 -18.781 2.824 1.00 93.81 135 VAL A N 1
ATOM 1082 C CA . VAL A 1 135 ? 3.058 -18.571 2.384 1.00 93.81 135 VAL A CA 1
ATOM 1083 C C . VAL A 1 135 ? 2.053 -19.547 3.023 1.00 93.81 135 VAL A C 1
ATOM 1085 O O . VAL A 1 135 ? 0.869 -19.222 3.192 1.00 93.81 135 VAL A O 1
ATOM 1088 N N . ASP A 1 136 ? 2.495 -20.743 3.407 1.00 95.75 136 ASP A N 1
ATOM 1089 C CA . ASP A 1 136 ? 1.648 -21.735 4.070 1.00 95.75 136 ASP A CA 1
ATOM 1090 C C . ASP A 1 136 ? 1.245 -21.325 5.491 1.00 95.75 136 ASP A C 1
ATOM 1092 O O . ASP A 1 136 ? 0.140 -21.661 5.936 1.00 95.75 136 ASP A O 1
ATOM 1096 N N . ASP A 1 137 ? 2.096 -20.592 6.205 1.00 95.75 137 ASP A N 1
ATOM 1097 C CA . ASP A 1 137 ? 1.830 -20.112 7.563 1.00 95.75 137 ASP A CA 1
ATOM 1098 C C . ASP A 1 137 ? 0.759 -19.028 7.527 1.00 95.75 137 ASP A C 1
ATOM 1100 O O . ASP A 1 137 ? -0.290 -19.165 8.174 1.00 95.75 137 ASP A O 1
ATOM 1104 N N . PHE A 1 138 ? 0.940 -18.054 6.633 1.00 97.62 138 PHE A N 1
ATOM 1105 C CA . PHE A 1 138 ? -0.086 -17.068 6.327 1.00 97.62 138 PHE A CA 1
ATOM 1106 C C . PHE A 1 138 ? -1.398 -17.731 5.895 1.00 97.62 138 PHE A C 1
ATOM 1108 O O . PHE A 1 138 ? -2.464 -17.378 6.390 1.00 97.62 138 PHE A O 1
ATOM 1115 N N . SER A 1 139 ? -1.357 -18.760 5.044 1.00 96.25 139 SER A N 1
ATOM 1116 C CA . SER A 1 139 ? -2.570 -19.458 4.595 1.00 96.25 139 SER A CA 1
ATOM 1117 C C . SER A 1 139 ? -3.354 -20.103 5.746 1.00 96.25 139 SER A C 1
ATOM 1119 O O . SER A 1 139 ? -4.586 -20.166 5.701 1.00 96.25 139 SER A O 1
ATOM 1121 N N . ARG A 1 140 ? -2.673 -20.601 6.789 1.00 96.69 140 ARG A N 1
ATOM 1122 C CA . ARG A 1 140 ? -3.332 -21.136 7.996 1.00 96.69 140 ARG A CA 1
ATOM 1123 C C . ARG A 1 140 ? -3.940 -20.023 8.842 1.00 96.69 140 ARG A C 1
ATOM 1125 O O . ARG A 1 140 ? -5.059 -20.195 9.332 1.00 96.69 140 ARG A O 1
ATOM 1132 N N . TRP A 1 141 ? -3.228 -18.911 8.993 1.00 98.00 141 TRP A N 1
ATOM 1133 C CA . TRP A 1 141 ? -3.700 -17.738 9.723 1.00 98.00 141 TRP A CA 1
ATOM 1134 C C . TRP A 1 141 ? -4.900 -17.074 9.024 1.00 98.00 141 TRP A C 1
ATOM 1136 O O . TRP A 1 141 ? -5.940 -16.872 9.654 1.00 98.00 141 TRP A O 1
ATOM 1146 N N . GLN A 1 142 ? -4.820 -16.856 7.708 1.00 97.75 142 GLN A N 1
ATOM 1147 C CA . GLN A 1 142 ? -5.843 -16.217 6.876 1.00 97.75 142 GLN A CA 1
ATOM 1148 C C . GLN A 1 142 ? -7.202 -16.914 7.003 1.00 97.75 142 GLN A C 1
ATOM 1150 O O . GLN A 1 142 ? -8.229 -16.255 7.125 1.00 97.75 142 GLN A O 1
ATOM 1155 N N . ARG A 1 143 ? -7.239 -18.253 7.015 1.00 96.31 143 ARG A N 1
ATOM 1156 C CA . ARG A 1 143 ? -8.506 -19.004 7.117 1.00 96.31 143 ARG A CA 1
ATOM 1157 C C . ARG A 1 143 ? -9.303 -18.695 8.385 1.00 96.31 143 ARG A C 1
ATOM 1159 O O . ARG A 1 143 ? -10.516 -18.875 8.381 1.00 96.31 143 ARG A O 1
ATOM 1166 N N . LYS A 1 144 ? -8.628 -18.281 9.460 1.00 97.00 144 LYS A N 1
ATOM 1167 C CA . LYS A 1 144 ? -9.252 -17.975 10.752 1.00 97.00 144 LYS A CA 1
ATOM 1168 C C . LYS A 1 144 ? -9.608 -16.496 10.881 1.00 97.00 144 LYS A C 1
ATOM 1170 O O . LYS A 1 144 ? -10.672 -16.191 11.404 1.00 97.00 144 LYS A O 1
ATOM 1175 N N . HIS A 1 145 ? -8.738 -15.612 10.399 1.00 97.69 145 HIS A N 1
ATOM 1176 C CA . HIS A 1 145 ? -8.847 -14.169 10.640 1.00 97.69 145 HIS A CA 1
ATOM 1177 C C . HIS A 1 145 ? -9.469 -13.411 9.463 1.00 97.69 145 HIS A C 1
ATOM 1179 O O . HIS A 1 145 ? -10.168 -12.431 9.668 1.00 97.69 145 HIS A O 1
ATOM 1185 N N . LEU A 1 146 ? -9.292 -13.913 8.237 1.00 96.94 146 LEU A N 1
ATOM 1186 C CA . LEU A 1 146 ? -9.636 -13.238 6.984 1.00 96.94 146 LEU A CA 1
ATOM 1187 C C . LEU A 1 146 ? -10.494 -14.117 6.040 1.00 96.94 146 LEU A C 1
ATOM 1189 O O . LEU A 1 146 ? -10.154 -14.296 4.863 1.00 96.94 146 LEU A O 1
ATOM 1193 N N . PRO A 1 147 ? -11.624 -14.695 6.499 1.00 89.44 147 PRO A N 1
ATOM 1194 C CA . PRO A 1 147 ? -12.372 -15.700 5.734 1.00 89.44 147 PRO A CA 1
ATOM 1195 C C . PRO A 1 147 ? -13.033 -15.166 4.453 1.00 89.44 147 PRO A C 1
ATOM 1197 O O . PRO A 1 147 ? -13.405 -15.951 3.582 1.00 89.44 147 PRO A O 1
ATOM 1200 N N . ARG A 1 148 ? -13.215 -13.845 4.328 1.00 92.56 148 ARG A N 1
ATOM 1201 C CA . ARG A 1 148 ? -13.842 -13.190 3.162 1.00 92.56 148 ARG A CA 1
ATOM 1202 C C . ARG A 1 148 ? -12.972 -12.100 2.544 1.00 92.56 148 ARG A C 1
ATOM 1204 O O . ARG A 1 148 ? -13.474 -11.293 1.760 1.00 92.56 148 ARG A O 1
ATOM 1211 N N . HIS A 1 149 ? -11.692 -12.084 2.894 1.00 96.88 149 HIS A N 1
ATOM 1212 C CA . HIS A 1 149 ? -10.768 -11.077 2.412 1.00 96.88 149 HIS A CA 1
ATOM 1213 C C . HIS A 1 149 ? -10.640 -11.122 0.886 1.00 96.88 149 HIS A C 1
ATOM 1215 O O . HIS A 1 149 ? -10.627 -12.194 0.273 1.00 96.88 149 HIS A O 1
ATOM 1221 N N . ARG A 1 150 ? -10.551 -9.939 0.273 1.00 97.00 150 ARG A N 1
ATOM 1222 C CA . ARG A 1 150 ? -10.322 -9.782 -1.163 1.00 97.00 150 ARG A CA 1
ATOM 1223 C C . ARG A 1 150 ? -9.165 -8.811 -1.383 1.00 97.00 150 ARG A C 1
ATOM 1225 O O . ARG A 1 150 ? -9.314 -7.655 -0.984 1.00 97.00 150 ARG A O 1
ATOM 1232 N N . PRO A 1 151 ? -8.081 -9.235 -2.058 1.00 97.56 151 PRO A N 1
ATOM 1233 C CA . PRO A 1 151 ? -6.974 -8.343 -2.364 1.00 97.56 151 PRO A CA 1
ATOM 1234 C C . PRO A 1 151 ? -7.454 -7.172 -3.225 1.00 97.56 151 PRO A C 1
ATOM 1236 O O . PRO A 1 151 ? -8.295 -7.342 -4.114 1.00 97.56 151 PRO A O 1
ATOM 1239 N N . ARG A 1 152 ? -6.910 -5.979 -2.974 1.00 98.25 152 ARG A N 1
ATOM 1240 C CA . ARG A 1 152 ? -7.178 -4.775 -3.763 1.00 98.25 152 ARG A CA 1
ATOM 1241 C C . ARG A 1 152 ? -5.871 -4.132 -4.215 1.00 98.25 152 ARG A C 1
ATOM 1243 O O . ARG A 1 152 ? -4.849 -4.188 -3.530 1.00 98.25 152 ARG A O 1
ATOM 1250 N N . THR A 1 153 ? -5.956 -3.473 -5.360 1.00 96.88 153 THR A N 1
ATOM 1251 C CA . THR A 1 153 ? -4.952 -2.544 -5.873 1.00 96.88 153 THR A CA 1
ATOM 1252 C C . THR A 1 153 ? -5.715 -1.361 -6.445 1.00 96.88 153 THR A C 1
ATOM 1254 O O . THR A 1 153 ? -6.581 -1.550 -7.302 1.00 96.88 153 THR A O 1
ATOM 1257 N N . ARG A 1 154 ? -5.423 -0.152 -5.965 1.00 96.62 154 ARG A N 1
ATOM 1258 C CA . ARG A 1 154 ? -5.949 1.094 -6.527 1.00 96.62 154 ARG A CA 1
ATOM 1259 C C . ARG A 1 154 ? -4.769 1.994 -6.858 1.00 96.62 154 ARG A C 1
ATOM 1261 O O . ARG A 1 154 ? -3.913 2.207 -6.011 1.00 96.62 154 ARG A O 1
ATOM 1268 N N . ILE A 1 155 ? -4.726 2.472 -8.097 1.00 95.56 155 ILE A N 1
ATOM 1269 C CA . ILE A 1 155 ? -3.745 3.456 -8.550 1.00 95.56 155 ILE A CA 1
ATOM 1270 C C . ILE A 1 155 ? -4.473 4.790 -8.673 1.00 95.56 155 ILE A C 1
ATOM 1272 O O . ILE A 1 155 ? -5.418 4.908 -9.453 1.00 95.56 155 ILE A O 1
ATOM 1276 N N . ILE A 1 156 ? -4.045 5.771 -7.884 1.00 96.56 156 ILE A N 1
ATOM 1277 C CA . ILE A 1 156 ? -4.581 7.131 -7.862 1.00 96.56 156 ILE A CA 1
ATOM 1278 C C . ILE A 1 156 ? -3.695 7.998 -8.747 1.00 96.56 156 ILE A C 1
ATOM 1280 O O . ILE A 1 156 ? -2.806 8.705 -8.284 1.00 96.56 156 ILE A O 1
ATOM 1284 N N . GLY A 1 157 ? -3.897 7.885 -10.054 1.00 92.50 157 GLY A N 1
ATOM 1285 C CA . GLY A 1 157 ? -3.090 8.600 -11.028 1.00 92.50 157 GLY A CA 1
ATOM 1286 C C . GLY A 1 157 ? -3.007 7.885 -12.364 1.00 92.50 157 GLY A C 1
ATOM 1287 O O . GLY A 1 157 ? -3.747 6.938 -12.638 1.00 92.50 157 GLY A O 1
ATOM 1288 N N . SER A 1 158 ? -2.104 8.358 -13.213 1.00 90.75 158 SER A N 1
ATOM 1289 C CA . SER A 1 158 ? -1.922 7.837 -14.562 1.00 90.75 158 SER A CA 1
ATOM 1290 C C . SER A 1 158 ? -0.496 8.031 -15.061 1.00 90.75 158 SER A C 1
ATOM 1292 O O . SER A 1 158 ? 0.219 8.926 -14.616 1.00 90.75 158 SER A O 1
ATOM 1294 N N . TRP A 1 159 ? -0.100 7.187 -16.009 1.00 89.44 159 TRP A N 1
ATOM 1295 C CA . TRP A 1 159 ? 1.188 7.276 -16.683 1.00 89.44 159 TRP A CA 1
ATOM 1296 C C . TRP A 1 159 ? 1.072 8.124 -17.948 1.00 89.44 159 TRP A C 1
ATOM 1298 O O . TRP A 1 159 ? 0.228 7.840 -18.801 1.00 89.44 159 TRP A O 1
ATOM 1308 N N . GLY A 1 160 ? 1.942 9.121 -18.085 1.00 85.12 160 GLY A N 1
ATOM 1309 C CA . GLY A 1 160 ? 2.273 9.724 -19.371 1.00 85.12 160 GLY A CA 1
ATOM 1310 C C . GLY A 1 160 ? 3.558 9.105 -19.898 1.00 85.12 160 GLY A C 1
ATOM 1311 O O . GLY A 1 160 ? 4.530 8.980 -19.156 1.00 85.12 160 GLY A O 1
ATOM 1312 N N . TYR A 1 161 ? 3.530 8.700 -21.165 1.00 80.19 161 TYR A N 1
ATOM 1313 C CA . TYR A 1 161 ? 4.654 8.044 -21.822 1.00 80.19 161 TYR A CA 1
ATOM 1314 C C . TYR A 1 161 ? 5.333 8.989 -22.800 1.00 80.19 161 TYR A C 1
ATOM 1316 O O . TYR A 1 161 ? 4.655 9.732 -23.522 1.00 80.19 161 TYR A O 1
ATOM 1324 N N . HIS A 1 162 ? 6.650 8.880 -22.909 1.00 71.12 162 HIS A N 1
ATOM 1325 C CA . HIS A 1 162 ? 7.366 9.518 -23.998 1.00 71.12 162 HIS A CA 1
ATOM 1326 C C . HIS A 1 162 ? 7.086 8.795 -25.326 1.00 71.12 162 HIS A C 1
ATOM 1328 O O . HIS A 1 162 ? 7.244 7.576 -25.437 1.00 71.12 162 HIS A O 1
ATOM 1334 N N . GLN A 1 163 ? 6.673 9.534 -26.359 1.00 60.53 163 GLN A N 1
ATOM 1335 C CA . GLN A 1 163 ? 6.619 8.985 -27.716 1.00 60.53 163 GLN A CA 1
ATOM 1336 C C . GLN A 1 163 ? 8.031 9.010 -28.309 1.00 60.53 163 GLN A C 1
ATOM 1338 O O . GLN A 1 163 ? 8.643 10.072 -28.373 1.00 60.53 163 GLN A O 1
ATOM 1343 N N . ARG A 1 164 ? 8.540 7.834 -28.694 1.00 59.62 164 ARG A N 1
ATOM 1344 C CA . ARG A 1 164 ? 9.816 7.689 -29.411 1.00 59.62 164 ARG A CA 1
ATOM 1345 C C . ARG A 1 164 ? 9.701 8.124 -30.865 1.00 59.62 164 ARG A C 1
ATOM 1347 O O . ARG A 1 164 ? 8.644 7.837 -31.471 1.00 59.62 164 ARG A O 1
#

Sequence (164 aa):
MHKLVLLPLLLLAACNSEIYLRDGVTDGDSFYLAPQAFEDDDPVLQSWVSYSLMKSACQLDIGGPVPARVSDYSCEYTARRHLVDTWEEQRLEHTDAADPYLDDLIAVQEAGYLDEYTVRYFGRKEWQVPIEVQVDDFSRWQRKHLPRHRPRTRIIGSWGYHQR

Nearest PDB structures (foldseek):
  9fw4-assembly1_A  TM=1.900E-01  e=8.224E+00  Corynebacterium diphtheriae

Solvent-accessible surface area (backbone atoms only — not comparable to full-atom values): 10140 Å² total; per-residue (Å²): 135,86,84,80,79,83,76,82,83,79,80,78,80,70,80,77,80,70,78,80,75,78,64,83,81,69,78,71,49,45,81,43,69,41,73,59,74,79,75,48,85,50,50,69,58,49,15,34,38,45,21,28,51,47,34,49,53,44,14,58,73,73,36,72,101,55,31,94,78,46,76,50,45,66,37,52,40,52,14,50,50,44,25,40,55,41,38,57,54,36,39,74,79,35,80,83,64,81,50,78,62,61,54,51,44,44,56,34,48,78,68,70,32,48,66,24,50,40,46,74,77,69,56,54,94,85,42,77,70,67,90,82,56,53,50,68,59,43,54,61,50,36,65,75,78,45,78,81,71,69,92,85,86,66,72,53,47,49,80,48,74,61,84,130

Foldseek 3Di:
DDDDDDDDPPPPPPPPPPPPPPDPDPDFKDWFFAPCCVVPPQLLSVLLAQLQVLLQVVLVVVDDPDSVPDDALCSQLVSLVSSQVSSVVSCVVVVPDDDPQSVVSVVCVVVVQSSLVSCVQVNDPPHDRDPPRDVVVVVVVCVVRPVPHDDDHDHRTDMDGGDD

Secondary structure (DSSP, 8-state):
----------------------SS--SS-EEEPPGGGGT---HHHHHHHHHHHHHHHHHHHH--S-GGG---HHHHHHHHHHHHHHHHHHHHH-TT---HHHHHHHHHHHTT-HHHHHHHHH--TT----TT--HHHHHHHHHHH-TT--------SEEE----

Mean predicted aligned error: 9.5 Å

Radius of gyration: 20.21 Å; Cα contacts (8 Å, |Δi|>4): 150; chains: 1; bounding box: 51×47×72 Å